Protein AF-A0A2V7HMG6-F1 (afdb_monomer_lite)

Secondary structure (DSSP, 8-state):
----S-GGGGGPPPP-PPPPHHHHHHHHT-S-----SS---TT-S-HHHHHHHHHHGGGTTS---TT-HHHHHHHHHHHTS-GGG----SSHHHHHHHHHHHH----

Sequence (107 aa):
MRKIWRTAVEAVTPYEAGKPLETLMAELGLTDLVRLSANENLLGPSARAIEAVRREAASIHLYPDGGSGALRDALARQLGISPDQIVVGNGADELITLIALAAFEPD

Foldseek 3Di:
DDDPDDPVVVVDDDDDDDDDPVVVCVVVVHPDDDDPPPPDDPVDDDPVVVVVCVVCVVVVVDDDDPQCVVVLVVVCVVVVHDSVVDDDDPDVVVVVVVCCVVPDDDD

Structure (mmCIF, N/CA/C/O backbone):
data_AF-A0A2V7HMG6-F1
#
_entry.id   AF-A0A2V7HMG6-F1
#
loop_
_atom_site.group_PDB
_atom_site.id
_atom_site.type_symbol
_atom_site.label_atom_id
_atom_site.label_alt_id
_atom_site.label_comp_id
_atom_site.label_asym_id
_atom_site.label_entity_id
_atom_site.label_seq_id
_atom_site.pdbx_PDB_ins_code
_atom_site.Cartn_x
_atom_site.Cartn_y
_atom_site.Cartn_z
_atom_site.occupancy
_atom_site.B_iso_or_equiv
_atom_site.auth_seq_id
_atom_site.auth_comp_id
_atom_site.auth_asym_id
_atom_site.auth_atom_id
_atom_site.pdbx_PDB_model_num
ATOM 1 N N . MET A 1 1 ? 32.598 -10.834 -10.037 1.00 76.69 1 MET A N 1
ATOM 2 C CA . MET A 1 1 ? 31.315 -11.469 -9.652 1.00 76.69 1 MET A CA 1
ATOM 3 C C . MET A 1 1 ? 30.534 -11.797 -10.917 1.00 76.69 1 MET A C 1
ATOM 5 O O . MET A 1 1 ? 30.648 -11.045 -11.876 1.00 76.69 1 MET A O 1
ATOM 9 N N . ARG A 1 2 ? 29.788 -12.909 -10.956 1.00 88.62 2 ARG A N 1
ATOM 10 C CA . ARG A 1 2 ? 28.924 -13.252 -12.099 1.00 88.62 2 ARG A CA 1
ATOM 11 C C . ARG A 1 2 ? 27.677 -12.360 -12.071 1.00 88.62 2 ARG A C 1
ATOM 13 O O . ARG A 1 2 ? 27.026 -12.303 -11.033 1.00 88.62 2 ARG A O 1
ATOM 20 N N . LYS A 1 3 ? 27.344 -11.696 -13.183 1.00 90.75 3 LYS A N 1
ATOM 21 C CA . LYS A 1 3 ? 26.082 -10.949 -13.336 1.00 90.75 3 LYS A CA 1
ATOM 22 C C . LYS A 1 3 ? 24.908 -11.930 -13.243 1.00 90.75 3 LYS A C 1
ATOM 24 O O . LYS A 1 3 ? 24.906 -12.936 -13.948 1.00 90.75 3 LYS A O 1
ATOM 29 N N . ILE A 1 4 ? 23.953 -11.658 -12.352 1.00 95.19 4 ILE A N 1
ATOM 30 C CA . ILE A 1 4 ? 22.769 -12.512 -12.118 1.00 95.19 4 ILE A CA 1
ATOM 31 C C . ILE A 1 4 ? 21.438 -11.813 -12.444 1.00 95.19 4 ILE A C 1
ATOM 33 O O . ILE A 1 4 ? 20.383 -12.401 -12.241 1.00 95.19 4 ILE A O 1
ATOM 37 N N . TRP A 1 5 ? 21.470 -10.574 -12.949 1.00 92.62 5 TRP A N 1
ATOM 38 C CA . TRP A 1 5 ? 20.287 -9.778 -13.306 1.00 92.62 5 TRP A CA 1
ATOM 39 C C . TRP A 1 5 ? 20.232 -9.452 -14.806 1.00 92.62 5 TRP A C 1
ATOM 41 O O . TRP A 1 5 ? 21.243 -9.511 -15.512 1.00 92.62 5 TRP A O 1
ATOM 51 N N . ARG A 1 6 ? 19.034 -9.092 -15.290 1.00 90.31 6 ARG A N 1
ATOM 52 C CA . ARG A 1 6 ? 18.772 -8.687 -16.683 1.00 90.31 6 ARG A CA 1
ATOM 53 C C . ARG A 1 6 ? 19.447 -7.350 -17.003 1.00 90.31 6 ARG A C 1
ATOM 55 O O . ARG A 1 6 ? 19.463 -6.458 -16.161 1.00 90.31 6 ARG A O 1
ATOM 62 N N . THR A 1 7 ? 19.938 -7.181 -18.231 1.00 90.81 7 THR A N 1
ATOM 63 C CA . THR A 1 7 ? 20.560 -5.924 -18.699 1.00 90.81 7 THR A CA 1
ATOM 64 C C . THR A 1 7 ? 19.619 -4.726 -18.601 1.00 90.81 7 THR A C 1
ATOM 66 O O . THR A 1 7 ? 20.079 -3.642 -18.276 1.00 90.81 7 THR A O 1
ATOM 69 N N . ALA A 1 8 ? 18.307 -4.926 -18.762 1.00 89.06 8 ALA A N 1
ATOM 70 C CA . ALA A 1 8 ? 17.311 -3.868 -18.587 1.00 89.06 8 ALA A CA 1
ATOM 71 C C . ALA A 1 8 ? 17.425 -3.138 -17.233 1.00 89.06 8 ALA A C 1
ATOM 73 O O . ALA A 1 8 ? 17.212 -1.934 -17.175 1.00 89.06 8 ALA A O 1
ATOM 74 N N . VAL A 1 9 ? 17.834 -3.832 -16.162 1.00 90.88 9 VAL A N 1
ATOM 75 C CA . VAL A 1 9 ? 18.017 -3.234 -14.825 1.00 90.88 9 VAL A CA 1
ATOM 76 C C . VAL A 1 9 ? 19.126 -2.176 -14.816 1.00 90.88 9 VAL A C 1
ATOM 78 O O . VAL A 1 9 ? 19.064 -1.237 -14.034 1.00 90.88 9 VAL A O 1
ATOM 81 N N . GLU A 1 10 ? 20.122 -2.284 -15.699 1.00 91.25 10 GLU A N 1
ATOM 82 C CA . GLU A 1 10 ? 21.236 -1.326 -15.782 1.00 91.25 10 GLU A CA 1
ATOM 83 C C . GLU A 1 10 ? 20.810 0.022 -16.376 1.00 91.25 10 GLU A C 1
ATOM 85 O O . GLU A 1 10 ? 21.476 1.025 -16.138 1.00 91.25 10 GLU A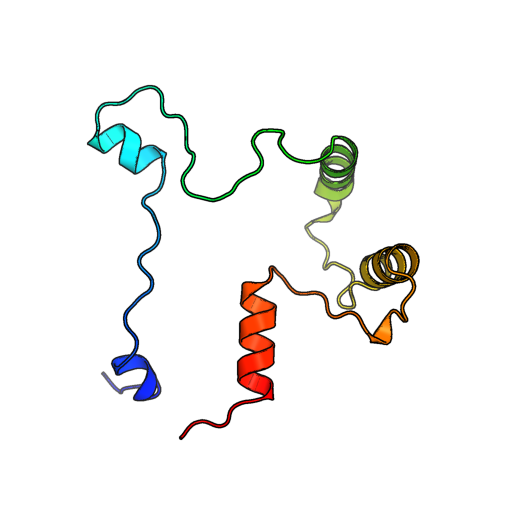 O 1
ATOM 90 N N . ALA A 1 11 ? 19.703 0.053 -17.123 1.00 90.81 11 ALA A N 1
ATOM 91 C CA . ALA A 1 11 ? 19.147 1.272 -17.703 1.00 90.81 11 ALA A CA 1
ATOM 92 C C . ALA A 1 11 ? 18.132 1.972 -16.779 1.00 90.81 11 ALA A C 1
ATOM 94 O O . ALA A 1 11 ? 17.683 3.074 -17.090 1.00 90.81 11 ALA A O 1
ATOM 95 N N . VAL A 1 12 ? 17.749 1.348 -15.659 1.00 92.38 12 VAL A N 1
ATOM 96 C CA . VAL A 1 12 ? 16.758 1.910 -14.734 1.00 92.38 12 VAL A CA 1
ATOM 97 C C . VAL A 1 12 ? 17.414 2.977 -13.865 1.00 92.38 12 VAL A C 1
ATOM 99 O O . VAL A 1 12 ? 18.352 2.698 -13.119 1.00 92.38 12 VAL A O 1
ATOM 102 N N . THR A 1 13 ? 16.884 4.198 -13.910 1.00 94.56 13 THR A N 1
ATOM 103 C CA . THR A 1 13 ? 17.193 5.217 -12.904 1.00 94.56 13 THR A CA 1
ATOM 104 C C . THR A 1 13 ? 16.527 4.826 -11.581 1.00 94.56 13 THR A C 1
ATOM 106 O O . THR A 1 13 ? 15.311 4.619 -11.566 1.00 94.56 13 THR A O 1
ATOM 109 N N . PRO A 1 14 ? 17.282 4.696 -10.473 1.00 92.81 14 PRO A N 1
ATOM 110 C CA . PRO A 1 14 ? 16.702 4.367 -9.178 1.00 92.81 14 PRO A CA 1
ATOM 111 C C . PRO A 1 14 ? 15.638 5.379 -8.751 1.00 92.81 14 PRO A C 1
ATOM 113 O O . PRO A 1 14 ? 15.786 6.579 -8.974 1.00 92.81 14 PRO A O 1
ATOM 116 N N . TYR A 1 15 ? 14.584 4.892 -8.098 1.00 92.44 15 TYR A N 1
ATOM 117 C CA . TYR A 1 15 ? 13.596 5.766 -7.480 1.00 92.44 15 TYR A CA 1
ATOM 118 C C . TYR A 1 15 ? 14.221 6.535 -6.309 1.00 92.44 15 TYR A C 1
ATOM 120 O O . TYR A 1 15 ? 14.762 5.936 -5.375 1.00 92.44 15 TYR A O 1
ATOM 128 N N . GLU A 1 16 ? 14.112 7.861 -6.343 1.00 91.12 16 GLU A N 1
ATOM 129 C CA . GLU A 1 16 ? 14.557 8.738 -5.264 1.00 91.12 16 GLU A CA 1
ATOM 130 C C . GLU A 1 16 ? 13.432 8.922 -4.242 1.00 91.12 16 GLU A C 1
ATOM 132 O O . GLU A 1 16 ? 12.579 9.803 -4.358 1.00 91.12 16 GLU A O 1
ATOM 137 N N . ALA A 1 17 ? 13.420 8.062 -3.224 1.00 87.44 17 ALA A N 1
ATOM 138 C CA . ALA A 1 17 ? 12.486 8.201 -2.116 1.00 87.44 17 ALA A CA 1
ATOM 139 C C . ALA A 1 17 ? 12.768 9.480 -1.309 1.00 87.44 17 ALA A C 1
ATOM 141 O O . ALA A 1 17 ? 13.920 9.845 -1.061 1.00 87.44 17 ALA A O 1
ATOM 142 N N . GLY A 1 18 ? 11.701 10.132 -0.842 1.00 84.44 18 GLY A N 1
ATOM 143 C CA . GLY A 1 18 ? 11.819 11.248 0.093 1.00 84.44 18 GLY A CA 1
ATOM 144 C C . GLY A 1 18 ? 12.548 10.833 1.374 1.00 84.44 18 GLY A C 1
ATOM 145 O O . GLY A 1 18 ? 12.365 9.719 1.872 1.00 84.44 18 GLY A O 1
ATOM 146 N N . LYS A 1 19 ? 13.368 11.738 1.921 1.00 87.62 19 LYS A N 1
ATOM 147 C CA . LYS A 1 19 ? 14.068 11.501 3.191 1.00 87.62 19 LYS A CA 1
ATOM 148 C C . LYS A 1 19 ? 13.061 11.221 4.322 1.00 87.62 19 LYS A C 1
ATOM 150 O O . LYS A 1 19 ? 12.023 11.891 4.370 1.00 87.62 19 LYS A O 1
ATOM 155 N N . PRO A 1 20 ? 13.368 10.301 5.258 1.00 90.38 20 PRO A N 1
ATOM 156 C CA . PRO A 1 20 ? 12.593 10.145 6.486 1.00 90.38 20 PRO A CA 1
ATOM 157 C C . PRO A 1 20 ? 12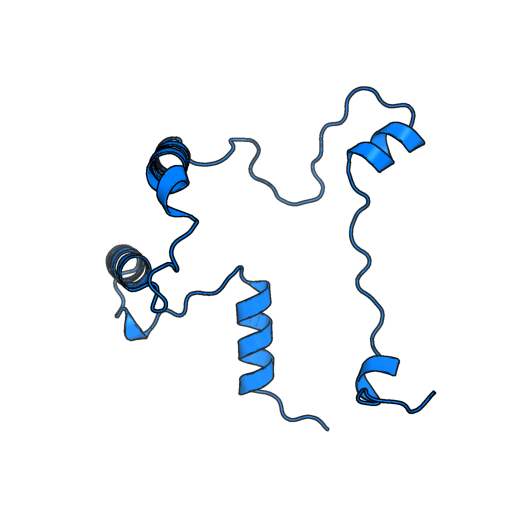.466 11.478 7.224 1.00 90.38 20 PRO A C 1
ATOM 159 O O . PRO A 1 20 ? 13.405 12.282 7.223 1.00 90.38 20 PRO A O 1
ATOM 162 N N . LEU A 1 21 ? 11.311 11.718 7.849 1.00 89.62 21 LEU A N 1
ATOM 163 C CA . LEU A 1 21 ? 11.031 13.006 8.481 1.00 89.62 21 LEU A CA 1
ATOM 164 C C . LEU A 1 21 ? 12.014 13.306 9.606 1.00 89.62 21 LEU A C 1
ATOM 166 O O . LEU A 1 21 ? 12.502 14.423 9.708 1.00 89.62 21 LEU A O 1
ATOM 170 N N . GLU A 1 22 ? 12.352 12.298 10.397 1.00 90.44 22 GLU A N 1
ATOM 171 C CA . GLU A 1 22 ? 13.266 12.400 11.528 1.00 90.44 22 GLU A CA 1
ATOM 172 C C . GLU A 1 22 ? 14.662 12.828 11.061 1.00 90.44 22 GLU A C 1
ATOM 174 O O . GLU A 1 22 ? 15.286 13.705 11.656 1.00 90.44 22 GLU A O 1
ATOM 179 N N . THR A 1 23 ? 15.131 12.251 9.949 1.00 92.50 23 THR A N 1
ATOM 180 C CA . THR A 1 23 ? 16.408 12.618 9.325 1.00 92.50 23 THR A CA 1
ATOM 181 C C . THR A 1 23 ? 16.368 14.044 8.791 1.00 92.50 23 THR A C 1
ATOM 183 O O . THR A 1 23 ? 17.285 14.820 9.047 1.00 92.50 23 THR A O 1
ATOM 186 N N . LEU A 1 24 ? 15.294 14.411 8.088 1.00 92.00 24 LEU A N 1
ATOM 187 C CA . LEU A 1 24 ? 15.128 15.751 7.530 1.00 92.00 24 LEU A CA 1
ATOM 188 C C . LEU A 1 24 ? 15.065 16.823 8.629 1.00 92.00 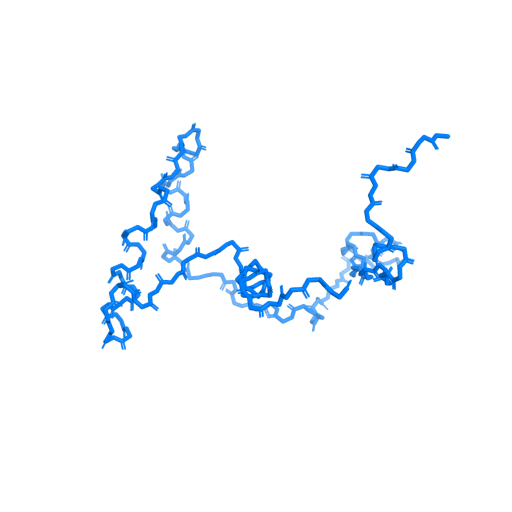24 LEU A C 1
ATOM 190 O O . LEU A 1 24 ? 15.708 17.862 8.516 1.00 92.00 24 LEU A O 1
ATOM 194 N N . MET A 1 25 ? 14.325 16.567 9.707 1.00 94.25 25 MET A N 1
ATOM 195 C CA . MET A 1 25 ? 14.215 17.474 10.850 1.00 94.25 25 MET A CA 1
ATOM 196 C C . MET A 1 25 ? 15.562 17.666 11.550 1.00 94.25 25 MET A C 1
ATOM 198 O O . MET A 1 25 ? 15.924 18.801 11.855 1.00 94.25 25 MET A O 1
ATOM 202 N N . ALA A 1 26 ? 16.332 16.590 11.746 1.00 94.81 26 ALA A N 1
ATOM 203 C CA . ALA A 1 26 ? 17.664 16.664 12.341 1.00 94.81 26 ALA A CA 1
ATOM 204 C C . ALA A 1 26 ? 18.651 17.470 11.477 1.00 94.81 26 ALA A C 1
ATOM 206 O O . ALA A 1 26 ? 19.367 18.318 12.003 1.00 94.81 26 ALA A O 1
ATOM 207 N N . GLU A 1 27 ? 18.664 17.248 10.157 1.00 94.88 27 GLU A N 1
ATOM 208 C CA . GLU A 1 27 ? 19.512 17.998 9.217 1.00 94.88 27 GLU A CA 1
ATOM 209 C C . GLU A 1 27 ? 19.174 19.495 9.188 1.00 94.88 27 GLU A C 1
ATOM 211 O O . GLU A 1 27 ? 20.070 20.332 9.076 1.00 94.88 27 GLU A O 1
ATOM 216 N N . LEU A 1 28 ? 17.888 19.836 9.295 1.00 94.38 28 LEU A N 1
ATOM 217 C CA . LEU A 1 28 ? 17.409 21.219 9.260 1.00 94.38 28 LEU A CA 1
ATOM 218 C C . LEU A 1 28 ? 17.397 21.901 10.639 1.00 94.38 28 LEU A C 1
ATOM 220 O O . LEU A 1 28 ? 17.088 23.088 10.721 1.00 94.38 28 LEU A O 1
ATOM 224 N N . GLY A 1 29 ? 17.713 21.178 11.719 1.00 96.44 29 GLY A N 1
ATOM 225 C CA . GLY A 1 29 ? 17.649 21.700 13.087 1.00 96.44 29 GLY A CA 1
ATOM 226 C C . GLY A 1 29 ? 16.230 22.070 13.538 1.00 96.44 29 GLY A C 1
ATOM 227 O O . GLY A 1 29 ? 16.060 22.983 14.344 1.00 96.44 29 GLY A O 1
ATOM 228 N N . LEU A 1 30 ? 15.211 21.392 13.001 1.00 95.50 30 LEU A N 1
ATOM 229 C CA . LEU A 1 30 ? 13.804 21.653 13.295 1.00 95.50 30 LEU A CA 1
ATOM 230 C C . LEU A 1 30 ? 13.300 20.722 14.398 1.00 95.50 30 LEU A C 1
ATOM 232 O O . LEU A 1 30 ? 13.508 19.513 14.354 1.00 95.50 30 LEU A O 1
ATOM 236 N N . THR A 1 31 ? 12.575 21.281 15.363 1.00 93.62 31 THR A N 1
ATOM 237 C CA . THR A 1 31 ? 11.863 20.506 16.393 1.00 93.62 31 THR A CA 1
ATOM 238 C C . THR A 1 31 ? 10.393 20.280 16.051 1.00 93.62 31 THR A C 1
ATOM 240 O O . THR A 1 31 ? 9.731 19.498 16.723 1.00 93.62 31 THR A O 1
ATOM 243 N N . ASP A 1 32 ? 9.886 20.968 15.027 1.00 92.00 32 ASP A N 1
ATOM 244 C CA . ASP A 1 32 ? 8.515 20.860 14.536 1.00 92.00 32 ASP A CA 1
ATOM 245 C C . ASP A 1 32 ? 8.497 20.954 13.002 1.00 92.00 32 ASP A C 1
ATOM 247 O O . ASP A 1 32 ? 9.266 21.716 12.408 1.00 92.00 32 ASP A O 1
ATOM 251 N N . LEU A 1 33 ? 7.651 20.147 12.361 1.00 89.44 33 LEU A N 1
ATOM 252 C CA . LEU A 1 33 ? 7.538 20.047 10.909 1.00 89.44 33 LEU A CA 1
ATOM 253 C C . LEU A 1 33 ? 6.128 19.599 10.514 1.00 89.44 33 LEU A C 1
ATOM 255 O O . LEU A 1 33 ? 5.681 18.509 10.865 1.00 89.44 33 LEU A O 1
ATOM 259 N N . VAL A 1 34 ? 5.469 20.396 9.675 1.00 88.62 34 VAL A N 1
ATOM 260 C CA . VAL A 1 34 ? 4.205 20.012 9.034 1.00 88.62 34 VAL A CA 1
ATOM 261 C C . VAL A 1 34 ? 4.505 19.413 7.658 1.00 88.62 34 VAL A C 1
ATOM 263 O O . VAL A 1 34 ? 4.926 20.122 6.742 1.00 88.62 34 VAL A O 1
ATOM 266 N N . ARG A 1 35 ? 4.287 18.102 7.494 1.00 86.44 35 ARG A N 1
ATOM 267 C CA . ARG A 1 35 ? 4.479 17.408 6.209 1.00 86.44 35 ARG A CA 1
ATOM 268 C C . ARG A 1 35 ? 3.247 17.552 5.315 1.00 86.44 35 ARG A C 1
ATOM 270 O O . ARG A 1 35 ? 2.180 17.062 5.657 1.00 86.44 35 ARG A O 1
ATOM 277 N N . LEU A 1 36 ? 3.431 18.139 4.130 1.00 90.81 36 LEU A N 1
ATOM 278 C CA . LEU A 1 36 ? 2.401 18.261 3.082 1.00 90.81 36 LEU A CA 1
ATOM 279 C C . LEU A 1 36 ? 2.855 17.684 1.724 1.00 90.81 36 LEU A C 1
ATOM 281 O O . LEU A 1 36 ? 2.313 18.041 0.685 1.00 90.81 36 LEU A O 1
ATOM 285 N N . SER A 1 37 ? 3.874 16.820 1.715 1.00 89.56 37 SER A N 1
ATOM 286 C CA . SER A 1 37 ? 4.556 16.365 0.491 1.00 89.56 37 SER A CA 1
ATOM 287 C C . SER A 1 37 ? 4.132 14.987 -0.033 1.00 89.56 37 SER A C 1
ATOM 289 O O . SER A 1 37 ? 4.576 14.601 -1.109 1.00 89.56 37 SER A O 1
ATOM 291 N N . ALA A 1 38 ? 3.304 14.235 0.702 1.00 88.94 38 ALA A N 1
ATOM 292 C CA . ALA A 1 38 ? 3.012 12.823 0.410 1.00 88.94 38 ALA A CA 1
ATOM 293 C C . ALA A 1 38 ? 1.519 12.509 0.184 1.00 88.94 38 ALA A C 1
ATOM 295 O O . ALA A 1 38 ? 1.132 11.345 0.190 1.00 88.94 38 ALA A O 1
ATOM 296 N N . ASN A 1 39 ? 0.671 13.529 -0.012 1.00 93.38 39 ASN A N 1
ATOM 297 C CA . ASN A 1 39 ? -0.780 13.381 -0.230 1.00 93.38 39 ASN A CA 1
ATOM 298 C C . ASN A 1 39 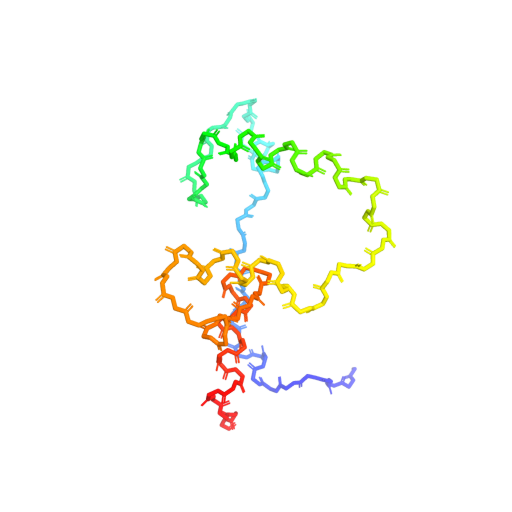? -1.520 12.584 0.865 1.00 93.38 39 ASN A C 1
ATOM 300 O O . ASN A 1 39 ? -2.556 11.969 0.615 1.00 93.38 39 ASN A O 1
ATOM 304 N N . GLU A 1 40 ? -0.996 12.585 2.089 1.00 93.44 40 GLU A N 1
ATOM 305 C CA . GLU A 1 40 ? -1.605 11.889 3.218 1.00 93.44 40 GLU A CA 1
ATOM 306 C C . GLU A 1 40 ? -2.846 12.625 3.727 1.00 93.44 40 GLU A C 1
ATOM 308 O O . GLU A 1 40 ? -2.943 13.853 3.681 1.00 93.44 40 GLU A O 1
ATOM 313 N N . ASN A 1 41 ? -3.802 11.869 4.262 1.00 94.31 41 ASN A N 1
ATOM 314 C CA . ASN A 1 41 ? -4.991 12.451 4.865 1.00 94.31 41 ASN A CA 1
ATOM 315 C C . ASN A 1 41 ? -4.694 12.957 6.287 1.00 94.31 41 ASN A C 1
ATOM 317 O O . ASN A 1 41 ? -4.518 12.155 7.205 1.00 94.31 41 ASN A O 1
ATOM 321 N N . LEU A 1 42 ? -4.729 14.280 6.482 1.00 91.50 42 LEU A N 1
ATOM 322 C CA . LEU A 1 42 ? -4.504 14.933 7.781 1.00 91.50 42 LEU A CA 1
ATOM 323 C C . LEU A 1 42 ? -5.528 14.547 8.861 1.00 91.50 42 LEU A C 1
ATOM 325 O O . LEU A 1 42 ? -5.249 14.694 10.047 1.00 91.50 42 LEU A O 1
ATOM 329 N N . LEU A 1 43 ? -6.705 14.048 8.474 1.00 94.62 43 LEU A N 1
ATOM 330 C CA . LEU A 1 43 ? -7.726 13.588 9.421 1.00 94.62 43 LEU A CA 1
ATOM 331 C C . LEU A 1 43 ? -7.400 12.216 10.032 1.00 94.62 43 LEU A C 1
ATOM 333 O O . LEU A 1 43 ? -8.056 11.798 10.984 1.00 94.62 43 LEU A O 1
ATOM 337 N N . GLY A 1 44 ? -6.415 11.504 9.479 1.00 94.88 44 GLY A N 1
ATOM 338 C CA . GLY A 1 44 ? -6.142 10.118 9.826 1.00 94.88 44 GLY A CA 1
ATOM 339 C C . GLY A 1 44 ? -7.205 9.141 9.297 1.00 94.88 44 GLY A C 1
ATOM 340 O O . GLY A 1 44 ? -8.091 9.508 8.515 1.00 94.88 44 GLY A O 1
ATOM 341 N N . PRO A 1 45 ? -7.108 7.855 9.673 1.00 97.06 45 PRO A N 1
ATOM 342 C CA . PRO A 1 45 ? -8.063 6.838 9.253 1.00 97.06 45 PRO A CA 1
ATOM 343 C C . PRO A 1 45 ? -9.405 6.973 9.989 1.00 97.06 45 PRO A C 1
ATOM 345 O O . PRO A 1 45 ? -9.505 7.548 11.070 1.00 97.06 45 PRO A O 1
ATOM 348 N N . SER A 1 46 ? -10.452 6.359 9.433 1.00 97.75 46 SER A N 1
ATOM 349 C CA . SER A 1 46 ? -11.750 6.242 10.108 1.00 97.75 46 SER A CA 1
ATOM 350 C C . SER A 1 46 ? -11.611 5.586 11.489 1.00 97.75 46 SER A C 1
ATOM 352 O O . SER A 1 46 ? -10.950 4.555 11.620 1.00 97.75 46 SER A O 1
ATOM 354 N N . ALA A 1 47 ? -12.331 6.090 12.498 1.00 98.00 47 ALA A N 1
ATOM 355 C CA . ALA A 1 47 ? -12.385 5.472 13.828 1.00 98.00 47 ALA A CA 1
ATOM 356 C C . ALA A 1 47 ? -12.809 3.988 13.782 1.00 98.00 47 ALA A C 1
ATOM 358 O O . ALA A 1 47 ? -12.309 3.172 14.553 1.00 98.00 47 ALA A O 1
ATOM 359 N N . ARG A 1 48 ? -13.671 3.612 12.823 1.00 98.19 48 ARG A N 1
ATOM 360 C CA . ARG A 1 48 ? -14.078 2.214 12.594 1.00 98.19 48 ARG A CA 1
ATOM 361 C C . ARG A 1 48 ? -12.921 1.341 12.104 1.00 98.19 48 ARG A C 1
ATOM 363 O O . ARG A 1 48 ? -12.861 0.169 12.459 1.00 98.19 48 ARG A O 1
ATOM 370 N N . ALA A 1 49 ? -12.020 1.901 11.296 1.00 97.56 49 ALA A N 1
ATOM 371 C CA . ALA A 1 49 ? -10.836 1.197 10.811 1.00 97.56 49 ALA A CA 1
ATOM 372 C C . ALA A 1 49 ? -9.815 0.999 11.939 1.00 97.56 49 ALA A C 1
ATOM 374 O O . ALA A 1 49 ? -9.297 -0.102 12.095 1.00 97.56 49 ALA A O 1
ATOM 375 N N . ILE A 1 50 ? -9.597 2.025 12.772 1.00 98.25 50 ILE A N 1
ATOM 376 C CA . ILE A 1 50 ? -8.732 1.926 13.961 1.00 98.25 50 ILE A CA 1
ATOM 377 C C . ILE A 1 50 ? -9.214 0.800 14.881 1.00 98.25 50 ILE A C 1
ATOM 379 O O . ILE A 1 50 ? -8.418 -0.035 15.306 1.00 98.25 50 ILE A O 1
ATOM 383 N N . GLU A 1 51 ? -10.518 0.748 15.160 1.00 98.38 51 GLU A N 1
ATOM 384 C CA . GLU A 1 51 ? -11.093 -0.293 16.014 1.00 98.38 51 GLU A CA 1
ATOM 385 C C . GLU A 1 51 ? -10.959 -1.694 15.402 1.00 98.38 51 GLU A C 1
ATOM 387 O O . GLU A 1 51 ? -10.619 -2.649 16.098 1.00 98.38 51 GLU A O 1
ATOM 392 N N . ALA A 1 52 ? -11.161 -1.830 14.087 1.00 97.06 52 ALA A N 1
ATOM 393 C CA . ALA A 1 52 ? -10.949 -3.099 13.397 1.00 97.06 52 ALA A CA 1
ATOM 394 C C . ALA A 1 52 ? -9.495 -3.579 13.513 1.00 97.06 52 ALA A C 1
ATOM 396 O O . ALA A 1 52 ? -9.274 -4.729 13.877 1.00 97.06 52 ALA A O 1
ATOM 397 N N . VAL A 1 53 ? -8.513 -2.699 13.291 1.00 97.69 53 VAL A N 1
ATOM 398 C CA . VAL A 1 53 ? -7.087 -3.040 13.442 1.00 97.69 53 VAL A CA 1
ATOM 399 C C . VAL A 1 53 ? -6.773 -3.482 14.870 1.00 97.69 53 VAL A C 1
ATOM 401 O O . VAL A 1 53 ? -6.108 -4.497 15.059 1.00 97.69 53 VAL A O 1
ATOM 404 N N . ARG A 1 54 ? -7.274 -2.766 15.885 1.00 98.06 54 ARG A N 1
ATOM 405 C CA . ARG A 1 54 ? -7.058 -3.132 17.296 1.00 98.06 54 ARG A CA 1
ATOM 406 C C . ARG A 1 54 ? -7.606 -4.514 17.625 1.00 98.06 54 ARG A C 1
ATOM 408 O O . ARG A 1 54 ? -6.932 -5.279 18.309 1.00 98.06 54 ARG A O 1
ATOM 415 N N . ARG A 1 55 ? -8.801 -4.836 17.128 1.00 97.56 55 ARG A N 1
ATOM 416 C CA . ARG A 1 55 ? -9.429 -6.144 17.336 1.00 97.56 55 ARG A CA 1
ATOM 417 C C . ARG A 1 55 ? -8.629 -7.279 16.691 1.00 97.56 55 ARG A C 1
ATOM 419 O O . ARG A 1 55 ? -8.461 -8.319 17.318 1.00 97.56 55 ARG A O 1
ATOM 426 N N . GLU A 1 56 ? -8.121 -7.078 15.475 1.00 96.69 56 GLU A N 1
ATOM 427 C CA . GLU A 1 56 ? -7.370 -8.111 14.742 1.00 96.69 56 GLU A CA 1
ATOM 428 C C . GLU A 1 56 ? -5.882 -8.188 15.139 1.00 96.69 56 GLU A C 1
ATOM 430 O O . GLU A 1 56 ? -5.189 -9.134 14.781 1.00 96.69 56 GLU A O 1
ATOM 435 N N . ALA A 1 57 ? -5.354 -7.234 15.913 1.00 97.81 57 ALA A N 1
ATOM 436 C CA . ALA A 1 57 ? -3.928 -7.189 16.252 1.00 97.81 57 ALA A CA 1
ATOM 437 C C . ALA A 1 57 ? -3.407 -8.470 16.935 1.00 97.81 57 ALA A C 1
ATOM 439 O O . ALA A 1 57 ? -2.243 -8.826 16.768 1.00 97.81 57 ALA A O 1
ATOM 440 N N . ALA A 1 58 ? -4.252 -9.189 17.682 1.00 97.44 58 ALA A N 1
ATOM 441 C CA . ALA A 1 58 ? -3.859 -10.435 18.344 1.00 97.44 58 ALA A CA 1
ATOM 442 C C . ALA A 1 58 ? -3.726 -11.632 17.377 1.00 97.44 58 ALA A C 1
ATOM 444 O O . ALA A 1 58 ? -3.046 -12.609 17.697 1.00 97.44 58 ALA A O 1
ATOM 445 N N . SER A 1 59 ? -4.351 -11.577 16.196 1.00 96.94 59 SER A N 1
ATOM 446 C CA . SER A 1 59 ? -4.399 -12.679 15.226 1.00 96.94 59 SER A CA 1
ATOM 447 C C . SER A 1 59 ? -3.366 -12.558 14.099 1.00 96.94 59 SER A C 1
ATOM 449 O O . SER A 1 59 ? -3.288 -13.451 13.262 1.00 96.94 59 SER A O 1
ATOM 451 N N . ILE A 1 60 ? -2.502 -11.534 14.107 1.00 97.06 60 ILE A N 1
ATOM 452 C CA . ILE A 1 60 ? -1.530 -11.246 13.025 1.00 97.06 60 ILE A CA 1
ATOM 453 C C . ILE A 1 60 ? -0.477 -12.343 12.780 1.00 97.06 60 ILE A C 1
ATOM 455 O O . ILE A 1 60 ? 0.266 -12.283 11.806 1.00 97.06 60 ILE A O 1
ATOM 459 N N . HIS A 1 61 ? -0.379 -13.328 13.675 1.00 97.50 61 HIS A N 1
ATOM 460 C CA . HIS A 1 61 ? 0.483 -14.500 13.512 1.00 97.50 61 HIS A CA 1
ATOM 461 C C . HIS A 1 61 ? -0.116 -15.550 12.559 1.00 97.50 61 HIS A C 1
ATOM 463 O O . HIS A 1 61 ? 0.555 -16.521 12.212 1.00 97.50 61 HIS A O 1
ATOM 469 N N . LEU A 1 62 ? -1.375 -15.374 12.156 1.00 97.19 62 LEU A N 1
ATOM 470 C CA . LEU A 1 62 ? -2.079 -16.211 11.196 1.00 97.19 62 LEU A CA 1
ATOM 471 C C . LEU A 1 62 ? -2.043 -15.558 9.813 1.00 97.19 62 LEU A C 1
ATOM 473 O O . LEU A 1 62 ? -2.109 -14.335 9.685 1.00 97.19 62 LEU A O 1
ATOM 477 N N . TYR A 1 63 ? -1.990 -16.381 8.766 1.00 96.12 63 TYR A N 1
ATOM 478 C CA . TYR A 1 63 ? -2.198 -15.883 7.410 1.00 96.12 63 TYR A CA 1
ATOM 479 C C . TYR A 1 63 ? -3.616 -15.303 7.262 1.00 96.12 63 TYR A C 1
ATOM 481 O O . TYR A 1 63 ? -4.566 -15.881 7.801 1.00 96.12 63 TYR A O 1
ATOM 489 N N . PRO A 1 64 ? -3.780 -14.193 6.519 1.00 93.38 64 PRO A N 1
ATOM 490 C CA . PRO A 1 64 ? -5.098 -13.666 6.197 1.00 93.38 64 PRO A CA 1
ATOM 491 C C . PRO A 1 64 ? -5.820 -14.571 5.188 1.00 93.38 64 PRO A C 1
ATOM 493 O O . PRO A 1 64 ? -5.249 -15.515 4.637 1.00 93.38 64 PRO A O 1
ATOM 496 N N . ASP A 1 65 ? -7.078 -14.242 4.896 1.00 93.56 65 ASP A N 1
ATOM 497 C CA . ASP A 1 65 ? -7.778 -14.784 3.731 1.00 93.56 65 ASP A CA 1
ATOM 498 C C . ASP A 1 65 ? -7.016 -14.424 2.443 1.00 93.56 65 ASP A C 1
ATOM 500 O O . ASP A 1 65 ? -7.038 -13.278 1.988 1.00 93.56 65 ASP A O 1
ATOM 504 N N . GLY A 1 66 ? -6.356 -15.420 1.847 1.00 92.25 66 GLY A N 1
ATOM 505 C CA . GLY A 1 66 ? -5.542 -15.245 0.644 1.00 92.25 66 GLY A CA 1
ATOM 506 C C . GLY A 1 66 ? -6.326 -14.769 -0.582 1.00 92.25 66 GLY A C 1
ATOM 507 O O . GLY A 1 66 ? -5.726 -14.225 -1.503 1.00 92.25 66 GLY A O 1
ATOM 508 N N . GLY A 1 67 ? -7.653 -14.935 -0.604 1.00 94.19 67 GLY A N 1
ATOM 509 C CA . GLY A 1 67 ? -8.509 -14.461 -1.693 1.00 94.19 67 GLY A CA 1
ATOM 510 C C . GLY A 1 67 ? -9.072 -13.054 -1.486 1.00 94.19 67 GLY A C 1
ATOM 511 O O . GLY A 1 67 ? -9.683 -12.509 -2.410 1.00 94.19 67 GLY A O 1
ATOM 512 N N . SER A 1 68 ? -8.903 -12.469 -0.291 1.00 96.69 68 SER A N 1
ATOM 513 C CA . SER A 1 68 ? -9.556 -11.215 0.117 1.00 96.69 68 SER A CA 1
ATOM 514 C C . SER A 1 68 ? -11.073 -11.215 -0.140 1.00 96.69 68 SER A C 1
ATOM 516 O O . SER A 1 68 ? -11.651 -10.184 -0.490 1.00 96.69 68 SER A O 1
ATOM 518 N N . GLY A 1 69 ? -11.733 -12.365 0.014 1.00 97.31 69 GLY A N 1
ATOM 519 C CA . GLY A 1 69 ? -13.125 -12.592 -0.374 1.00 97.31 69 GLY A CA 1
ATOM 520 C C . GLY A 1 69 ? -14.084 -11.636 0.329 1.00 97.31 69 GLY A C 1
ATOM 521 O O . GLY A 1 69 ? -14.851 -10.935 -0.327 1.00 97.31 69 GLY A O 1
ATOM 522 N N . ALA A 1 70 ? -13.959 -11.498 1.653 1.00 96.62 70 ALA A N 1
ATOM 523 C CA . ALA A 1 70 ? -14.807 -10.587 2.425 1.00 96.62 70 ALA A CA 1
ATOM 524 C C . ALA A 1 70 ? -14.671 -9.116 1.978 1.00 96.62 70 ALA A C 1
ATOM 526 O O . ALA A 1 70 ? -15.660 -8.378 1.954 1.00 96.62 70 ALA A O 1
ATOM 5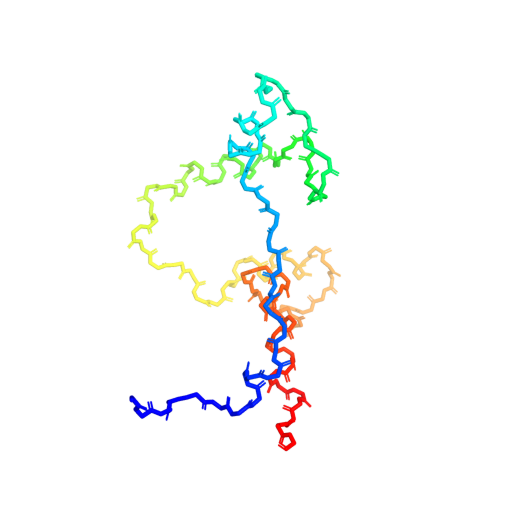27 N N . LEU A 1 71 ? -13.457 -8.690 1.601 1.00 97.44 71 LEU A N 1
ATOM 528 C CA . LEU A 1 71 ? -13.195 -7.342 1.092 1.00 97.44 71 LEU A CA 1
ATOM 529 C C . LEU A 1 71 ? -13.772 -7.161 -0.318 1.00 97.44 71 LEU A C 1
ATOM 531 O O . LEU A 1 71 ? -14.454 -6.166 -0.567 1.00 97.44 71 LEU A O 1
ATOM 535 N N . ARG A 1 72 ? -13.547 -8.126 -1.219 1.00 98.19 72 ARG A N 1
ATOM 536 C CA . ARG A 1 72 ? -14.087 -8.113 -2.587 1.00 98.19 72 ARG A CA 1
ATOM 537 C C . ARG A 1 72 ? -15.608 -8.038 -2.576 1.00 98.19 72 ARG A C 1
ATOM 539 O O . ARG A 1 72 ? -16.169 -7.178 -3.243 1.00 98.19 72 ARG A O 1
ATOM 546 N N . ASP A 1 73 ? -16.269 -8.844 -1.752 1.00 98.31 73 ASP A N 1
ATOM 547 C CA . ASP A 1 73 ? -17.726 -8.835 -1.613 1.00 98.31 73 ASP A CA 1
ATOM 548 C C . ASP A 1 73 ? -18.260 -7.496 -1.088 1.00 98.31 73 ASP A C 1
ATOM 550 O O . ASP A 1 73 ? -19.290 -6.996 -1.550 1.00 98.31 73 ASP A O 1
ATOM 554 N N . ALA A 1 74 ? -17.580 -6.899 -0.104 1.00 98.31 74 ALA A N 1
ATOM 555 C CA . ALA A 1 74 ? -17.968 -5.602 0.444 1.00 98.31 74 ALA A CA 1
ATOM 556 C C . ALA A 1 74 ? -17.830 -4.477 -0.591 1.00 98.31 74 ALA A C 1
ATOM 558 O O . ALA A 1 74 ? -18.758 -3.680 -0.751 1.00 98.31 74 ALA A O 1
ATOM 559 N N . LEU A 1 75 ? -16.713 -4.448 -1.322 1.00 98.31 75 LEU A N 1
ATOM 560 C CA . LEU A 1 75 ? -16.468 -3.479 -2.389 1.00 98.31 75 LEU A CA 1
ATOM 561 C C . LEU A 1 75 ? -17.441 -3.668 -3.558 1.00 98.31 75 LEU A C 1
ATOM 563 O O . LEU A 1 75 ? -18.018 -2.692 -4.027 1.00 98.31 75 LEU A O 1
ATOM 567 N N . ALA A 1 76 ? -17.688 -4.909 -3.981 1.00 98.56 76 ALA A N 1
ATOM 568 C CA . ALA A 1 76 ? -18.624 -5.245 -5.051 1.00 98.56 76 ALA A CA 1
ATOM 569 C C . ALA A 1 76 ? -20.035 -4.727 -4.756 1.00 98.56 76 ALA A C 1
ATOM 571 O O . ALA A 1 76 ? -20.637 -4.056 -5.595 1.00 98.56 76 ALA A O 1
ATOM 572 N N . ARG A 1 77 ? -20.534 -4.946 -3.529 1.00 98.69 77 ARG A N 1
ATOM 573 C CA . ARG A 1 77 ? -21.826 -4.397 -3.086 1.00 98.69 77 ARG A CA 1
ATOM 574 C C . ARG A 1 77 ? -21.850 -2.872 -3.091 1.00 98.69 77 ARG A C 1
ATOM 576 O O . ARG A 1 77 ? -22.856 -2.292 -3.482 1.00 98.69 77 ARG A O 1
ATOM 583 N N . GLN A 1 78 ? -20.772 -2.228 -2.646 1.00 98.50 78 GLN A N 1
ATOM 584 C CA . GLN A 1 78 ? -20.689 -0.768 -2.603 1.00 98.50 78 GLN A CA 1
ATOM 585 C C . GLN A 1 78 ? -20.636 -0.147 -4.007 1.00 98.50 78 GLN A C 1
ATOM 587 O O . GLN A 1 78 ? -21.195 0.926 -4.220 1.00 98.50 78 GLN A O 1
ATOM 592 N N . LEU A 1 79 ? -19.965 -0.811 -4.949 1.00 98.38 79 LEU A N 1
ATOM 593 C CA . LEU A 1 79 ? -19.750 -0.330 -6.314 1.00 98.38 79 LEU A CA 1
ATOM 594 C C . LEU A 1 79 ? -20.837 -0.788 -7.303 1.00 98.38 79 LEU A C 1
ATOM 596 O O . LEU A 1 79 ? -20.922 -0.236 -8.396 1.00 98.38 79 LEU A O 1
ATOM 600 N N . GLY A 1 80 ? -21.665 -1.774 -6.943 1.00 98.50 80 GLY A N 1
ATOM 601 C CA . GLY A 1 80 ? -22.717 -2.314 -7.809 1.00 98.50 80 GLY A CA 1
ATOM 602 C C . GLY A 1 80 ? -22.195 -3.191 -8.954 1.00 98.50 80 GLY A C 1
ATOM 603 O O . GLY A 1 80 ? -22.781 -3.194 -10.033 1.00 98.50 80 GLY A O 1
ATOM 604 N N . ILE A 1 81 ? -21.093 -3.915 -8.733 1.00 98.62 81 ILE A N 1
ATOM 605 C CA . ILE A 1 81 ? -20.425 -4.773 -9.732 1.00 98.62 81 ILE A CA 1
ATOM 606 C C . ILE A 1 81 ? -20.255 -6.207 -9.211 1.00 98.62 81 ILE A C 1
ATOM 608 O O . ILE A 1 81 ? -20.487 -6.470 -8.032 1.00 98.62 81 ILE A O 1
ATOM 612 N N . SER A 1 82 ? -19.837 -7.142 -10.071 1.00 98.25 82 SER A N 1
ATOM 613 C CA . SER A 1 82 ? -19.492 -8.502 -9.630 1.00 98.25 82 SER A CA 1
ATOM 614 C C . SER A 1 82 ? -18.171 -8.515 -8.837 1.00 98.25 82 SER A C 1
ATOM 616 O O . SER A 1 82 ? -17.226 -7.833 -9.246 1.00 98.25 82 SER A O 1
ATOM 618 N N . PRO A 1 83 ? -18.033 -9.326 -7.764 1.00 97.69 83 PRO A N 1
ATOM 619 C CA . PRO A 1 83 ? -16.746 -9.556 -7.097 1.00 97.69 83 PRO A CA 1
ATOM 620 C C . PRO A 1 83 ? -15.634 -10.033 -8.045 1.00 97.69 83 PRO A C 1
ATOM 622 O O . PRO A 1 83 ? -14.460 -9.745 -7.808 1.00 97.69 83 PRO A O 1
ATOM 625 N N . ASP A 1 84 ? -15.983 -10.710 -9.145 1.00 97.38 84 ASP A N 1
ATOM 626 C CA . ASP A 1 84 ? -15.040 -11.173 -10.178 1.00 97.38 84 ASP A CA 1
ATOM 627 C C . ASP A 1 84 ? -14.395 -10.031 -10.972 1.00 97.38 84 ASP A C 1
ATOM 629 O O . ASP A 1 84 ? -13.378 -10.227 -11.630 1.00 97.38 84 ASP A O 1
ATOM 633 N N . GLN A 1 85 ? -14.949 -8.821 -10.876 1.00 97.75 85 GLN A N 1
ATOM 634 C CA . GLN A 1 85 ? -14.390 -7.610 -11.476 1.00 97.75 85 GLN A CA 1
ATOM 635 C C . GLN A 1 85 ? -13.415 -6.878 -10.538 1.00 97.75 85 GLN A C 1
ATOM 637 O O . GLN A 1 85 ? -12.961 -5.785 -10.869 1.00 97.75 85 GLN A O 1
ATOM 642 N N . ILE A 1 86 ? -13.107 -7.442 -9.364 1.00 97.56 86 ILE A N 1
ATOM 643 C CA . ILE A 1 86 ? -12.256 -6.815 -8.346 1.00 97.56 86 ILE A CA 1
ATOM 644 C C . ILE A 1 86 ? -11.014 -7.667 -8.100 1.00 97.56 86 ILE A C 1
ATOM 646 O O . ILE A 1 86 ? -11.115 -8.827 -7.700 1.00 97.56 86 ILE A O 1
ATOM 650 N N . VAL A 1 87 ? -9.847 -7.039 -8.249 1.00 96.00 87 VAL A N 1
ATOM 651 C CA . VAL A 1 87 ? -8.548 -7.558 -7.805 1.00 96.00 87 VAL A CA 1
ATOM 652 C C . VAL A 1 87 ? -8.080 -6.723 -6.615 1.00 96.00 87 VAL A C 1
ATOM 654 O O . VAL A 1 87 ? -8.197 -5.499 -6.627 1.00 96.00 87 VAL A O 1
ATOM 657 N N . VAL A 1 88 ? -7.565 -7.386 -5.580 1.00 96.88 88 VAL A N 1
ATOM 658 C CA . VAL A 1 88 ? -6.999 -6.740 -4.389 1.00 96.88 88 VAL A CA 1
ATOM 659 C C . VAL A 1 88 ? -5.482 -6.883 -4.440 1.00 96.88 88 VAL A C 1
ATOM 661 O O . VAL A 1 88 ? -4.983 -7.983 -4.655 1.00 96.88 88 VAL A O 1
ATOM 664 N N . GLY A 1 89 ? -4.771 -5.775 -4.238 1.00 95.56 89 GLY A N 1
ATOM 665 C CA . GLY A 1 89 ? -3.314 -5.728 -4.120 1.00 95.56 89 GLY A CA 1
ATOM 666 C C . GLY A 1 89 ? -2.884 -4.912 -2.902 1.00 95.56 89 GLY A C 1
ATOM 667 O O . GLY A 1 89 ? -3.680 -4.180 -2.305 1.00 95.56 89 GLY A O 1
ATOM 668 N N . ASN A 1 90 ? -1.616 -5.024 -2.539 1.00 95.94 90 ASN A N 1
ATOM 669 C CA . ASN A 1 90 ? -0.943 -4.291 -1.478 1.00 95.94 90 ASN A CA 1
ATOM 670 C C . ASN A 1 90 ? -0.561 -2.874 -1.942 1.00 95.94 90 ASN A C 1
ATOM 672 O O . ASN A 1 90 ? 0.610 -2.515 -2.058 1.00 95.94 90 ASN A O 1
ATOM 676 N N . GLY A 1 91 ? -1.586 -2.071 -2.226 1.00 95.75 91 GLY A N 1
ATOM 677 C CA . GLY A 1 91 ? -1.444 -0.739 -2.806 1.00 95.75 91 GLY A CA 1
ATOM 678 C C . GLY A 1 91 ? -1.532 -0.738 -4.335 1.00 95.75 91 GLY A C 1
ATOM 679 O O . GLY A 1 91 ? -1.418 -1.768 -5.000 1.00 95.75 91 GLY A O 1
ATOM 680 N N . ALA A 1 92 ? -1.774 0.446 -4.900 1.00 95.75 92 ALA A N 1
ATOM 681 C CA . ALA A 1 92 ? -1.970 0.605 -6.340 1.00 95.75 92 ALA A CA 1
ATOM 682 C C . ALA A 1 92 ? -0.701 0.285 -7.151 1.00 95.75 92 ALA A C 1
ATOM 684 O O . ALA A 1 92 ? -0.811 -0.249 -8.251 1.00 95.75 92 ALA A O 1
ATOM 685 N N . ASP A 1 93 ? 0.485 0.543 -6.598 1.00 96.31 93 ASP A N 1
ATOM 686 C CA . ASP A 1 93 ? 1.770 0.285 -7.261 1.00 96.31 93 ASP A CA 1
ATOM 687 C C . 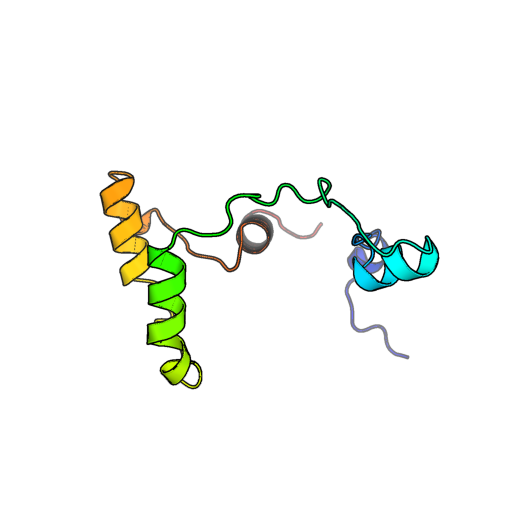ASP A 1 93 ? 1.969 -1.199 -7.603 1.00 96.31 93 ASP A C 1
ATOM 689 O O . ASP A 1 93 ? 2.473 -1.532 -8.681 1.00 96.31 93 ASP A O 1
ATOM 693 N N . GLU A 1 94 ? 1.518 -2.110 -6.731 1.00 97.31 94 GLU A N 1
ATOM 694 C CA . GLU A 1 94 ? 1.540 -3.543 -7.034 1.00 97.31 94 GLU A CA 1
ATOM 695 C C . GLU A 1 94 ? 0.605 -3.859 -8.203 1.00 97.31 94 GLU A C 1
ATOM 697 O O . GLU A 1 94 ? 1.004 -4.548 -9.138 1.00 97.31 94 GLU A O 1
ATOM 702 N N . LEU A 1 95 ? -0.615 -3.316 -8.200 1.00 97.50 95 LEU A N 1
ATOM 703 C CA . LEU A 1 95 ? -1.574 -3.544 -9.283 1.00 97.50 95 LEU A CA 1
ATOM 704 C C . LEU A 1 95 ? -1.051 -3.011 -10.624 1.00 97.50 95 LEU A C 1
ATOM 706 O O . LEU A 1 95 ? -1.181 -3.693 -11.637 1.00 97.50 95 LEU A O 1
ATOM 710 N N . ILE A 1 96 ? -0.406 -1.840 -10.634 1.00 97.56 96 ILE A N 1
ATOM 711 C CA . ILE A 1 96 ? 0.249 -1.285 -11.829 1.00 97.56 96 ILE A CA 1
ATOM 712 C C . ILE A 1 96 ? 1.350 -2.232 -12.319 1.00 97.56 96 ILE A C 1
ATOM 714 O O . ILE A 1 96 ? 1.432 -2.518 -13.514 1.00 97.56 96 ILE A O 1
ATOM 718 N N . THR A 1 97 ? 2.157 -2.767 -11.401 1.00 95.94 97 THR A N 1
ATOM 719 C CA . THR A 1 97 ? 3.209 -3.738 -11.727 1.00 95.94 97 THR A CA 1
ATOM 720 C C . THR A 1 97 ? 2.625 -5.021 -12.318 1.00 95.94 97 THR A C 1
ATOM 722 O O . THR A 1 97 ? 3.101 -5.495 -13.347 1.00 95.94 97 THR A O 1
ATOM 725 N N . LEU A 1 98 ? 1.571 -5.573 -11.713 1.00 96.56 98 LEU A N 1
ATOM 726 C CA . LEU A 1 98 ? 0.896 -6.777 -12.200 1.00 96.56 98 LEU A CA 1
ATOM 727 C C . LEU A 1 98 ? 0.288 -6.565 -13.590 1.00 96.56 98 LEU A C 1
ATOM 729 O O . LEU A 1 98 ? 0.411 -7.440 -14.444 1.00 96.56 98 LEU A O 1
ATOM 733 N N . ILE A 1 99 ? -0.312 -5.398 -13.843 1.00 96.94 99 ILE A N 1
ATOM 734 C CA . ILE A 1 99 ? -0.817 -5.030 -15.172 1.00 96.94 99 ILE A CA 1
ATOM 735 C C . ILE A 1 99 ? 0.333 -4.981 -16.180 1.00 96.94 99 ILE A C 1
ATOM 737 O O . ILE A 1 99 ? 0.212 -5.554 -17.258 1.00 96.94 99 ILE A O 1
ATOM 741 N N . ALA A 1 100 ? 1.455 -4.347 -15.831 1.00 95.75 100 ALA A N 1
ATOM 742 C CA . ALA A 1 100 ? 2.610 -4.262 -16.718 1.00 95.75 100 ALA A CA 1
ATOM 743 C C . ALA A 1 100 ? 3.174 -5.651 -17.060 1.00 95.75 100 ALA A C 1
ATOM 745 O O . ALA A 1 100 ? 3.434 -5.934 -18.225 1.00 95.75 100 ALA A O 1
ATOM 746 N N . LEU A 1 101 ? 3.296 -6.535 -16.064 1.00 94.69 101 LEU A N 1
ATOM 747 C CA . LEU A 1 101 ? 3.746 -7.917 -16.256 1.00 94.69 101 LEU A CA 1
ATOM 748 C C . LEU A 1 101 ? 2.774 -8.757 -17.094 1.00 94.69 101 LEU A C 1
ATOM 750 O O . LEU A 1 101 ? 3.208 -9.685 -17.767 1.00 94.69 101 LEU A O 1
ATOM 754 N N . ALA A 1 102 ? 1.475 -8.467 -17.029 1.00 96.56 102 ALA A N 1
ATOM 755 C CA . ALA A 1 102 ? 0.459 -9.181 -17.796 1.00 96.56 102 ALA A CA 1
ATOM 756 C C . ALA A 1 102 ? 0.321 -8.672 -19.241 1.00 96.56 102 ALA A C 1
ATOM 758 O O . ALA A 1 102 ? -0.127 -9.424 -20.103 1.00 96.56 102 ALA A O 1
ATOM 759 N N . ALA A 1 103 ? 0.646 -7.401 -19.495 1.00 97.19 103 ALA A N 1
ATOM 760 C CA . ALA A 1 103 ? 0.354 -6.728 -20.761 1.00 97.19 103 ALA A CA 1
ATOM 761 C C . ALA A 1 103 ? 1.580 -6.481 -21.653 1.00 97.19 103 ALA A C 1
ATOM 763 O O . ALA A 1 103 ? 1.408 -6.322 -22.861 1.00 97.19 103 ALA A O 1
ATOM 764 N N . PHE A 1 104 ? 2.789 -6.414 -21.088 1.00 94.12 104 PHE A N 1
ATOM 765 C CA . PHE A 1 104 ? 4.006 -6.099 -21.836 1.00 94.12 104 PHE A CA 1
ATOM 766 C C . PHE A 1 104 ? 4.966 -7.287 -21.877 1.00 94.12 104 PHE A C 1
ATOM 768 O O . PHE A 1 104 ? 5.276 -7.890 -20.850 1.00 94.12 104 PHE A O 1
ATOM 775 N N . GLU A 1 105 ? 5.484 -7.574 -23.068 1.00 89.50 105 GLU A N 1
ATOM 776 C CA . GLU A 1 105 ? 6.622 -8.473 -23.253 1.00 89.50 105 GLU A CA 1
ATOM 777 C C . GLU A 1 105 ? 7.933 -7.685 -23.099 1.00 89.50 105 GLU A C 1
ATOM 779 O O . GLU A 1 105 ? 7.972 -6.488 -23.402 1.00 89.50 105 GLU A O 1
ATOM 784 N N . PRO A 1 106 ? 9.017 -8.313 -22.617 1.00 81.56 106 PRO A N 1
ATOM 785 C CA . PRO A 1 106 ? 10.339 -7.715 -22.710 1.00 81.56 106 PRO A CA 1
ATOM 786 C C . PRO A 1 106 ? 10.768 -7.647 -24.184 1.00 81.56 106 PRO A C 1
ATOM 788 O O . PRO A 1 106 ? 10.739 -8.671 -24.867 1.00 81.56 106 PRO A O 1
ATOM 791 N N . ASP A 1 107 ? 11.182 -6.464 -24.645 1.00 68.12 107 ASP A N 1
ATOM 792 C CA . ASP A 1 107 ? 11.890 -6.302 -25.926 1.00 68.12 107 ASP A CA 1
ATOM 793 C C . ASP A 1 107 ? 13.211 -7.100 -25.962 1.00 68.12 107 ASP A C 1
ATOM 795 O O . ASP A 1 107 ? 13.919 -7.158 -24.920 1.00 68.12 107 ASP A O 1
#

Radius of gyration: 20.35 Å; chains: 1; bounding box: 54×38×44 Å

pLDDT: mean 94.16, std 4.67, range [68.12, 98.69]